Protein AF-A0A9J6GNC4-F1 (afdb_monomer_lite)

Foldseek 3Di:
DLVVQDDPPDHDALVVLLVVLQVVLLVCLLPPVVVDPDDPVNLVVSQLVSLCSNCVSVVHDSPPDPVVVVVVVSDDRSVVSVVVSVVVVVVVCVVVVVVPDD

Radius of gyration: 17.01 Å; chains: 1; bounding box: 40×34×48 Å

pLDDT: mean 76.81, std 10.65, range [44.12, 89.12]

Sequence (102 aa):
MINRVTNRRNGMKEKDILKIVNALIISRVAYSAPFLRLTASNIKTLNAALRKAIKMALGLPQWTSTQKLNELGISNTVEEILKAHRIYQFERLKPATLAGKP

Secondary structure (DSSP, 8-state):
-HHHH--TTTPPPHHHHHHHHHHHHHHHHHHHGGGS---HHHHHHHHHHHHHHHHHHTT--TTS-HHHHHHTT-S--HHHHHHHHHHHHHHHHHHHHHTT--

Structure (mmCIF, N/CA/C/O backbone):
data_AF-A0A9J6GNC4-F1
#
_entry.id   AF-A0A9J6GNC4-F1
#
loop_
_atom_site.group_PDB
_atom_site.id
_atom_site.type_symbol
_atom_site.label_atom_id
_atom_site.label_alt_id
_atom_site.label_comp_id
_atom_site.label_asym_id
_atom_site.label_entity_id
_atom_site.label_seq_id
_atom_site.pdbx_PDB_ins_code
_atom_site.Cartn_x
_atom_site.Cartn_y
_atom_site.Cartn_z
_atom_site.occupancy
_atom_site.B_iso_or_equiv
_atom_site.auth_seq_id
_atom_site.auth_comp_id
_atom_site.auth_asym_id
_atom_site.auth_atom_id
_atom_site.pdbx_PDB_model_num
ATOM 1 N N . MET A 1 1 ? -14.426 7.177 -2.208 1.00 53.91 1 MET A N 1
ATOM 2 C CA . MET A 1 1 ? -15.175 5.905 -2.300 1.00 53.91 1 MET A CA 1
ATOM 3 C C . MET A 1 1 ? -15.168 5.158 -0.970 1.00 53.91 1 MET A C 1
ATOM 5 O O . MET A 1 1 ? -16.248 4.953 -0.451 1.00 53.91 1 MET A O 1
ATOM 9 N N . ILE A 1 2 ? -14.006 4.876 -0.358 1.00 59.31 2 ILE A N 1
ATOM 10 C CA . ILE A 1 2 ? -13.898 4.167 0.941 1.00 59.31 2 ILE A CA 1
ATOM 11 C C . ILE A 1 2 ? -14.774 4.794 2.046 1.00 59.31 2 ILE A C 1
ATOM 13 O O . ILE A 1 2 ? -15.571 4.077 2.633 1.00 59.31 2 ILE A O 1
ATOM 17 N N . ASN A 1 3 ? -14.763 6.126 2.221 1.00 58.75 3 ASN A N 1
ATOM 18 C CA . ASN A 1 3 ? -15.620 6.816 3.209 1.00 58.75 3 ASN A CA 1
ATOM 19 C C . ASN A 1 3 ? -17.131 6.564 3.052 1.00 58.75 3 ASN A C 1
ATOM 21 O O . ASN A 1 3 ? -17.871 6.759 4.007 1.00 58.75 3 ASN A O 1
ATOM 25 N N . ARG A 1 4 ? -17.607 6.182 1.856 1.00 59.97 4 ARG A N 1
ATOM 26 C CA . ARG A 1 4 ? -19.026 5.854 1.634 1.00 59.97 4 ARG A CA 1
ATOM 27 C C . ARG A 1 4 ? -19.365 4.416 2.031 1.00 59.97 4 ARG A C 1
ATOM 29 O O . ARG A 1 4 ? -20.523 4.143 2.310 1.00 59.97 4 ARG A O 1
ATOM 36 N N . VAL A 1 5 ? -18.382 3.514 2.043 1.00 59.59 5 VAL A N 1
ATOM 37 C CA . VAL A 1 5 ? -18.577 2.082 2.337 1.00 59.59 5 VAL A CA 1
ATOM 38 C C . VAL A 1 5 ? -18.394 1.787 3.832 1.00 59.59 5 VAL A C 1
ATOM 40 O O . VAL A 1 5 ? -18.975 0.849 4.370 1.00 59.59 5 VAL A O 1
ATOM 43 N N . THR A 1 6 ? -17.625 2.624 4.531 1.00 60.03 6 THR A N 1
ATOM 44 C CA . THR A 1 6 ? -17.342 2.520 5.967 1.00 60.03 6 THR A CA 1
ATOM 45 C C . THR A 1 6 ? -18.391 3.270 6.801 1.00 60.03 6 THR A C 1
ATOM 47 O O . THR A 1 6 ? -18.100 4.324 7.366 1.00 60.03 6 THR A O 1
ATOM 50 N N . ASN A 1 7 ? -19.637 2.790 6.855 1.00 56.66 7 ASN A N 1
ATOM 51 C CA . ASN A 1 7 ? -20.650 3.375 7.745 1.00 56.66 7 ASN A CA 1
ATOM 52 C C . ASN A 1 7 ? -20.606 2.715 9.138 1.00 56.66 7 ASN A C 1
ATOM 54 O O . ASN A 1 7 ? -20.720 1.498 9.253 1.00 56.66 7 ASN A O 1
ATOM 58 N N . ARG A 1 8 ? -20.491 3.519 10.205 1.00 54.12 8 ARG A N 1
ATOM 59 C CA . ARG A 1 8 ? -20.312 3.072 11.604 1.00 54.12 8 ARG A CA 1
ATOM 60 C C . ARG A 1 8 ? -21.503 2.278 12.166 1.00 54.12 8 ARG A C 1
ATOM 62 O O . ARG A 1 8 ? -21.341 1.595 13.168 1.00 54.12 8 ARG A O 1
ATOM 69 N N . ARG A 1 9 ? -22.692 2.391 11.556 1.00 55.97 9 ARG A N 1
ATOM 70 C CA . ARG A 1 9 ? -23.944 1.802 12.074 1.00 55.97 9 ARG A CA 1
ATOM 71 C C . ARG A 1 9 ? -24.406 0.509 11.387 1.00 55.97 9 ARG A C 1
ATOM 73 O O . ARG A 1 9 ? -25.171 -0.196 12.015 1.00 55.97 9 ARG A O 1
ATOM 80 N N . ASN A 1 10 ? -23.975 0.210 10.153 1.00 52.72 10 ASN A N 1
ATOM 81 C CA . ASN A 1 10 ? -24.381 -0.991 9.383 1.00 52.72 10 ASN A CA 1
ATOM 82 C C . ASN A 1 10 ? -23.379 -1.348 8.246 1.00 52.72 10 ASN A C 1
ATOM 84 O O . ASN A 1 10 ? -23.758 -1.883 7.207 1.00 52.72 10 ASN A O 1
ATOM 88 N N . GLY A 1 11 ? -22.103 -0.970 8.383 1.00 62.16 11 GLY A N 1
ATOM 89 C CA . GLY A 1 11 ? -21.084 -1.103 7.331 1.00 62.16 11 GLY A CA 1
ATOM 90 C C . GLY A 1 11 ? -20.291 -2.414 7.354 1.00 62.16 11 GLY A C 1
ATOM 91 O O . GLY A 1 11 ? -20.327 -3.171 8.321 1.00 62.16 11 GLY A O 1
ATOM 92 N N . MET A 1 12 ? -19.545 -2.652 6.269 1.00 64.12 12 MET A N 1
ATOM 93 C CA . MET A 1 12 ? -18.648 -3.805 6.100 1.00 64.12 12 MET A CA 1
ATOM 94 C C . MET A 1 12 ? -17.665 -3.944 7.270 1.00 64.12 12 MET A C 1
ATOM 96 O O . MET A 1 12 ? -17.185 -2.943 7.803 1.00 64.12 12 MET A O 1
ATOM 100 N N . LYS A 1 13 ? -17.340 -5.185 7.653 1.00 73.69 13 LYS A N 1
ATOM 101 C CA . LYS A 1 13 ? -16.375 -5.453 8.729 1.00 73.69 13 LYS A CA 1
ATOM 102 C C . LYS A 1 13 ? -14.981 -4.970 8.321 1.00 73.69 13 LYS A C 1
ATOM 104 O O . LYS A 1 13 ? -14.636 -4.975 7.141 1.00 73.69 13 LYS A O 1
ATOM 109 N N . GLU A 1 14 ? -14.158 -4.617 9.305 1.00 74.06 14 GLU A N 1
ATOM 110 C CA . GLU A 1 14 ? -12.765 -4.161 9.142 1.00 74.06 14 GLU A CA 1
ATOM 111 C C . GLU A 1 14 ? -11.970 -5.006 8.131 1.00 74.06 14 GLU A C 1
ATOM 113 O O . GLU A 1 14 ? -11.358 -4.478 7.202 1.00 74.06 14 GLU A O 1
ATOM 118 N N . LYS A 1 15 ? -12.074 -6.336 8.234 1.00 76.56 15 LYS A N 1
ATOM 119 C CA . LYS A 1 15 ? -11.419 -7.288 7.326 1.00 76.56 15 LYS A CA 1
ATOM 120 C C . LYS A 1 15 ? -11.873 -7.150 5.870 1.00 76.56 15 LYS A C 1
ATOM 122 O O . LYS A 1 15 ? -11.059 -7.277 4.956 1.00 76.56 15 LYS A O 1
ATOM 127 N N . ASP A 1 16 ? -13.155 -6.896 5.641 1.00 77.62 16 ASP A N 1
ATOM 128 C CA . ASP A 1 16 ? -13.707 -6.768 4.293 1.00 77.62 16 ASP A CA 1
ATOM 129 C C . ASP A 1 16 ? -13.357 -5.404 3.687 1.00 77.62 16 ASP A C 1
ATOM 131 O O . ASP A 1 16 ? -13.049 -5.311 2.499 1.00 77.62 16 ASP A O 1
ATOM 135 N N . ILE A 1 17 ? -13.298 -4.355 4.514 1.00 78.38 17 ILE A N 1
ATOM 136 C CA . ILE A 1 17 ? -12.815 -3.034 4.098 1.00 78.38 17 ILE A CA 1
ATOM 137 C C . ILE A 1 17 ? -11.338 -3.114 3.708 1.00 78.38 17 ILE A C 1
ATOM 139 O O . ILE A 1 17 ? -10.971 -2.620 2.644 1.00 78.38 17 ILE A O 1
ATOM 143 N N . LEU A 1 18 ?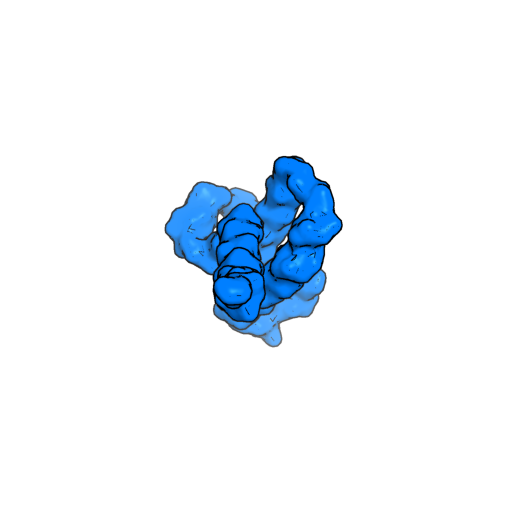 -10.497 -3.771 4.512 1.00 79.50 18 LEU A N 1
ATOM 144 C CA . LEU A 1 18 ? -9.083 -3.979 4.186 1.00 79.50 18 LEU A CA 1
ATOM 145 C C . LEU A 1 18 ? -8.910 -4.716 2.856 1.00 79.50 18 LEU A C 1
ATOM 147 O O . LEU A 1 18 ? -8.087 -4.313 2.036 1.00 79.50 18 LEU A O 1
ATOM 151 N N . LYS A 1 19 ? -9.719 -5.752 2.602 1.00 82.06 19 LYS A N 1
ATOM 152 C CA . LYS A 1 19 ? -9.718 -6.457 1.313 1.00 82.06 19 LYS A CA 1
ATOM 153 C C . LYS A 1 19 ? -10.089 -5.538 0.156 1.00 82.06 19 LYS A C 1
ATOM 155 O O . LYS A 1 19 ? -9.405 -5.574 -0.860 1.00 82.06 19 LYS A O 1
ATOM 160 N N . ILE A 1 20 ? -11.119 -4.703 0.299 1.00 81.94 20 ILE A N 1
ATOM 161 C CA . ILE A 1 20 ? -11.502 -3.738 -0.742 1.00 81.94 20 ILE A CA 1
ATOM 162 C C . ILE A 1 20 ? -10.389 -2.724 -0.976 1.00 81.94 20 ILE A C 1
ATOM 164 O O . ILE A 1 20 ? -10.045 -2.454 -2.121 1.00 81.94 20 ILE A O 1
ATOM 168 N N . VAL A 1 21 ? -9.823 -2.165 0.093 1.00 79.31 21 VAL A N 1
ATOM 169 C CA . VAL A 1 21 ? -8.722 -1.199 0.026 1.00 79.31 21 VAL A CA 1
ATOM 170 C C . VAL A 1 21 ? -7.554 -1.827 -0.734 1.00 79.31 21 VAL A C 1
ATOM 172 O O . VAL A 1 21 ? -7.147 -1.292 -1.766 1.00 79.31 21 VAL A O 1
ATOM 175 N N . ASN A 1 22 ? -7.104 -3.010 -0.316 1.00 80.50 22 ASN A N 1
ATOM 176 C CA . ASN A 1 22 ? -6.032 -3.742 -0.984 1.00 80.50 22 ASN A CA 1
ATOM 177 C C . ASN A 1 22 ? -6.371 -4.067 -2.445 1.00 80.50 22 ASN A C 1
ATOM 179 O O . ASN A 1 22 ? -5.566 -3.773 -3.321 1.00 80.50 22 ASN A O 1
ATOM 183 N N . ALA A 1 23 ? -7.558 -4.600 -2.743 1.00 82.00 23 ALA A N 1
ATOM 184 C CA . ALA A 1 23 ? -7.962 -4.941 -4.107 1.00 82.00 23 ALA A CA 1
ATOM 185 C C . ALA A 1 23 ? -8.020 -3.711 -5.024 1.00 82.00 23 ALA A C 1
ATOM 187 O O . ALA A 1 23 ? -7.579 -3.770 -6.170 1.00 82.00 23 ALA A O 1
ATOM 188 N N . LEU A 1 24 ? -8.519 -2.581 -4.523 1.00 80.25 24 LEU A N 1
ATOM 189 C CA . LEU A 1 24 ? -8.650 -1.339 -5.283 1.00 80.25 24 LEU A CA 1
ATOM 190 C C . LEU A 1 24 ? -7.278 -0.703 -5.537 1.00 80.25 24 LEU A C 1
ATOM 192 O O . LEU A 1 24 ? -7.016 -0.225 -6.640 1.00 80.25 24 LEU A O 1
ATOM 196 N N . ILE A 1 25 ? -6.381 -0.752 -4.550 1.00 78.38 25 ILE A N 1
ATOM 197 C CA . ILE A 1 25 ? -4.994 -0.299 -4.696 1.00 78.38 25 ILE A CA 1
ATOM 198 C C . ILE A 1 25 ? -4.230 -1.203 -5.652 1.00 78.38 25 ILE A C 1
ATOM 200 O O . ILE A 1 25 ? -3.613 -0.684 -6.573 1.00 78.38 25 ILE A O 1
ATOM 204 N N . ILE A 1 26 ? -4.308 -2.525 -5.497 1.00 78.69 26 ILE A N 1
ATOM 205 C CA . ILE A 1 26 ? -3.667 -3.480 -6.407 1.00 78.69 26 ILE A CA 1
ATOM 206 C C . ILE A 1 26 ? -4.175 -3.258 -7.828 1.00 78.69 26 ILE A C 1
ATOM 208 O O . ILE A 1 26 ? -3.365 -3.074 -8.727 1.00 78.69 26 ILE A O 1
ATOM 212 N N . SER A 1 27 ? -5.491 -3.183 -8.033 1.00 81.94 27 SER A N 1
ATOM 213 C CA . SER A 1 27 ? -6.078 -2.974 -9.363 1.00 81.94 27 SER A CA 1
ATOM 214 C C . SER A 1 27 ? -5.614 -1.658 -9.979 1.00 81.94 27 SER A C 1
ATOM 216 O O . SER A 1 27 ? -5.239 -1.607 -11.148 1.00 81.94 27 SER A O 1
ATOM 218 N N . ARG A 1 28 ? -5.589 -0.578 -9.190 1.00 78.62 28 ARG A N 1
ATOM 219 C CA . ARG A 1 28 ? -5.199 0.734 -9.703 1.00 78.62 28 ARG A CA 1
ATOM 220 C C . ARG A 1 28 ? -3.698 0.827 -9.938 1.00 78.62 28 ARG A C 1
ATOM 222 O O . ARG A 1 28 ? -3.299 1.312 -10.988 1.00 78.62 28 ARG A O 1
ATOM 229 N N . VAL A 1 29 ? -2.864 0.353 -9.021 1.00 75.50 29 VAL A N 1
ATOM 230 C CA . VAL A 1 29 ? -1.402 0.391 -9.151 1.00 75.50 29 VAL A CA 1
ATOM 231 C C . VAL A 1 29 ? -0.941 -0.565 -10.248 1.00 75.50 29 VAL A C 1
ATOM 233 O O . VAL A 1 29 ? -0.229 -0.130 -11.142 1.00 75.50 29 VAL A O 1
ATOM 236 N N . ALA A 1 30 ? -1.398 -1.818 -10.268 1.00 73.00 30 ALA A N 1
ATOM 237 C CA . ALA A 1 30 ? -1.008 -2.785 -11.296 1.00 73.00 30 ALA A CA 1
ATOM 238 C C . ALA A 1 30 ? -1.374 -2.324 -12.713 1.00 73.00 30 ALA A C 1
ATOM 240 O O . ALA A 1 30 ? -0.637 -2.612 -13.651 1.00 73.00 30 ALA A O 1
ATOM 241 N N . TYR A 1 31 ? -2.490 -1.607 -12.870 1.00 76.12 31 TYR A N 1
ATOM 242 C CA . TYR A 1 31 ? -2.941 -1.170 -14.186 1.00 76.12 31 TYR A CA 1
ATOM 243 C C . TYR A 1 31 ? -2.427 0.215 -14.586 1.00 76.12 31 TYR A C 1
ATOM 245 O O . TYR A 1 31 ? -2.069 0.410 -15.736 1.00 76.12 31 TYR A O 1
ATOM 253 N N . SER A 1 32 ? -2.377 1.192 -13.673 1.00 73.56 32 SER A N 1
ATOM 254 C CA . SER A 1 32 ? -2.038 2.582 -14.036 1.00 73.56 32 SER A CA 1
ATOM 255 C C . SER A 1 32 ? -0.571 2.945 -13.813 1.00 73.56 32 SER A C 1
ATOM 257 O O . SER A 1 32 ? -0.026 3.764 -14.547 1.00 73.56 32 SER A O 1
ATOM 259 N N . ALA A 1 33 ? 0.093 2.335 -12.831 1.00 70.75 33 ALA A N 1
ATOM 260 C CA . ALA A 1 33 ? 1.455 2.699 -12.470 1.00 70.75 33 ALA A CA 1
ATOM 261 C C . ALA A 1 33 ? 2.541 2.377 -13.515 1.00 70.75 33 ALA A C 1
ATOM 263 O O . ALA A 1 33 ? 3.440 3.204 -13.647 1.00 70.75 33 ALA A O 1
ATOM 264 N N . PRO A 1 34 ? 2.514 1.252 -14.265 1.00 68.12 34 PRO A N 1
ATOM 265 C CA . PRO A 1 34 ? 3.578 0.967 -15.232 1.00 68.12 34 PRO A CA 1
ATOM 266 C C . PRO A 1 34 ? 3.542 1.889 -16.460 1.00 68.12 34 PRO A C 1
ATOM 268 O O . PRO A 1 34 ? 4.563 2.059 -17.119 1.00 68.12 34 PRO A O 1
ATOM 271 N N . PHE A 1 35 ? 2.396 2.512 -16.749 1.00 70.44 35 PHE A N 1
ATOM 272 C CA . PHE A 1 35 ? 2.230 3.419 -17.891 1.00 70.44 35 PHE A CA 1
ATOM 273 C C . PHE A 1 35 ? 2.376 4.902 -17.518 1.00 70.44 35 PHE A C 1
ATOM 275 O O . PHE A 1 35 ? 2.395 5.757 -18.402 1.00 70.44 35 PHE A O 1
ATOM 282 N N . LEU A 1 36 ? 2.505 5.227 -16.227 1.00 78.31 36 LEU A N 1
ATOM 283 C CA . LEU A 1 36 ? 2.743 6.590 -15.755 1.00 78.31 36 LEU A CA 1
ATOM 284 C C . LEU A 1 36 ? 4.216 6.802 -15.396 1.00 78.31 36 LEU A C 1
ATOM 286 O O . LEU A 1 36 ? 4.845 5.970 -14.744 1.00 78.31 36 LEU A O 1
ATOM 290 N N . ARG A 1 37 ? 4.748 7.989 -15.707 1.00 75.94 37 ARG A N 1
ATOM 291 C CA . ARG A 1 37 ? 6.017 8.450 -15.126 1.00 75.94 37 ARG A CA 1
ATOM 292 C C . ARG A 1 37 ? 5.795 8.805 -13.655 1.00 75.94 37 ARG A C 1
ATOM 294 O O . ARG A 1 37 ? 5.444 9.932 -13.312 1.00 75.94 37 ARG A O 1
ATOM 301 N N . LEU A 1 38 ? 5.949 7.819 -12.776 1.00 76.75 38 LEU A N 1
ATOM 302 C CA . LEU A 1 38 ? 5.834 8.014 -11.335 1.00 76.75 38 LEU A CA 1
ATOM 303 C C . LEU A 1 38 ? 7.098 8.674 -10.777 1.00 76.75 38 LEU A C 1
ATOM 305 O O . LEU A 1 38 ? 8.122 8.029 -10.576 1.00 76.75 38 LEU A O 1
ATOM 309 N N . THR A 1 39 ? 7.015 9.969 -10.488 1.00 84.81 39 THR A N 1
ATOM 310 C CA . THR A 1 39 ? 8.039 10.686 -9.720 1.00 84.81 39 THR A CA 1
ATOM 311 C C . THR A 1 39 ? 8.009 10.249 -8.251 1.00 84.81 39 THR A C 1
ATOM 313 O O . THR A 1 39 ? 6.951 9.896 -7.725 1.00 84.81 39 THR A O 1
ATOM 316 N N . ALA A 1 40 ? 9.133 10.363 -7.536 1.00 83.62 40 ALA A N 1
ATOM 317 C CA . ALA A 1 40 ? 9.215 10.041 -6.104 1.00 83.62 40 ALA A CA 1
ATOM 318 C C . ALA A 1 40 ? 8.148 10.766 -5.249 1.00 83.62 40 ALA A C 1
ATOM 320 O O . ALA A 1 40 ? 7.593 10.192 -4.312 1.00 83.62 40 ALA A O 1
ATOM 321 N N . SER A 1 41 ? 7.791 12.003 -5.617 1.00 85.44 41 SER A N 1
ATOM 322 C CA . SER A 1 41 ? 6.715 12.769 -4.967 1.00 85.44 41 SER A CA 1
ATOM 323 C C . SER A 1 41 ? 5.327 12.124 -5.129 1.00 85.44 41 SER A C 1
ATOM 325 O O . SER A 1 41 ? 4.547 12.043 -4.174 1.00 85.44 41 SER A O 1
ATOM 327 N N . ASN A 1 42 ? 5.034 11.580 -6.314 1.00 83.56 42 ASN A N 1
ATOM 328 C CA . ASN A 1 42 ? 3.766 10.903 -6.595 1.00 83.56 42 ASN A CA 1
ATOM 329 C C . ASN A 1 42 ? 3.656 9.611 -5.782 1.00 83.56 42 ASN A C 1
ATOM 331 O O . ASN A 1 42 ? 2.613 9.341 -5.188 1.00 83.56 42 ASN A O 1
ATOM 335 N N . ILE A 1 43 ? 4.753 8.857 -5.683 1.00 84.12 43 ILE A N 1
ATOM 336 C CA . ILE A 1 43 ? 4.822 7.638 -4.870 1.00 84.12 43 ILE A CA 1
ATOM 337 C C . ILE A 1 43 ? 4.592 7.967 -3.388 1.00 84.12 43 ILE A C 1
ATOM 339 O O . ILE A 1 43 ? 3.777 7.322 -2.728 1.00 84.12 43 ILE A O 1
ATOM 343 N N . LYS A 1 44 ? 5.223 9.029 -2.868 1.00 87.25 44 LYS A N 1
ATOM 344 C CA . LYS A 1 44 ? 5.006 9.494 -1.488 1.00 87.25 44 LYS A CA 1
ATOM 345 C C . LYS A 1 44 ? 3.542 9.865 -1.231 1.00 87.25 44 LYS A C 1
ATOM 347 O O . LYS A 1 44 ? 2.989 9.499 -0.193 1.00 87.25 44 LYS A O 1
ATOM 352 N N . THR A 1 45 ? 2.906 10.546 -2.183 1.00 86.62 45 THR A N 1
ATOM 353 C CA . THR A 1 45 ? 1.483 10.915 -2.110 1.00 86.62 45 THR A CA 1
ATOM 354 C C . THR A 1 45 ? 0.576 9.682 -2.117 1.00 86.62 45 THR A C 1
ATOM 356 O O . THR A 1 45 ? -0.342 9.588 -1.301 1.00 86.62 45 THR A O 1
ATOM 359 N N . LEU A 1 46 ? 0.862 8.696 -2.971 1.00 84.62 46 LEU A N 1
ATOM 360 C CA . LEU A 1 46 ? 0.129 7.428 -3.012 1.00 84.62 46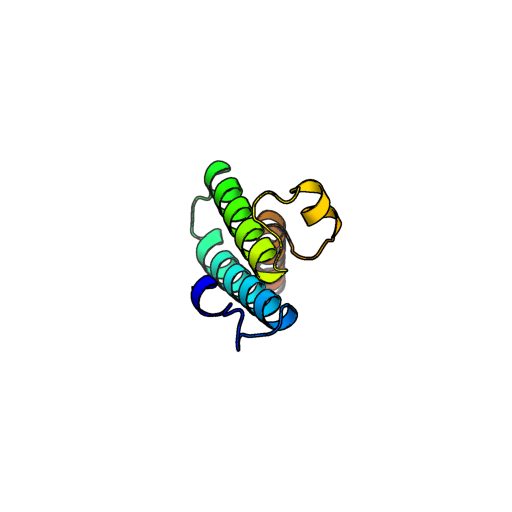 LEU A CA 1
ATOM 361 C C . LEU A 1 46 ? 0.270 6.648 -1.701 1.00 84.62 46 LEU A C 1
ATOM 363 O O . LEU A 1 46 ? -0.731 6.194 -1.152 1.00 84.62 46 LEU A O 1
ATOM 367 N N . ASN A 1 47 ? 1.479 6.567 -1.145 1.00 85.81 47 ASN A N 1
ATOM 368 C CA . ASN A 1 47 ? 1.718 5.948 0.158 1.00 85.81 47 ASN A CA 1
ATOM 369 C C . ASN A 1 47 ? 0.980 6.679 1.296 1.00 85.81 47 ASN A C 1
ATOM 371 O O . ASN A 1 47 ? 0.464 6.041 2.214 1.00 85.81 47 ASN A O 1
ATOM 375 N N . ALA A 1 48 ? 0.871 8.009 1.248 1.00 87.56 48 ALA A N 1
ATOM 376 C CA . ALA A 1 48 ? 0.080 8.763 2.222 1.00 87.56 48 ALA A CA 1
ATOM 377 C C . ALA A 1 48 ? -1.426 8.453 2.109 1.00 87.56 48 ALA A C 1
ATOM 379 O O . ALA A 1 48 ? -2.096 8.258 3.128 1.00 87.56 48 ALA A O 1
ATOM 380 N N . ALA A 1 49 ? -1.949 8.355 0.883 1.00 84.81 49 ALA A N 1
ATOM 381 C CA . ALA A 1 49 ? -3.337 7.976 0.627 1.00 84.81 49 ALA A CA 1
ATOM 382 C C . ALA A 1 49 ? -3.635 6.533 1.072 1.00 84.81 49 ALA A C 1
ATOM 384 O O . ALA A 1 49 ? -4.660 6.290 1.710 1.00 84.81 49 ALA A O 1
ATOM 385 N N . LEU A 1 50 ? -2.712 5.604 0.809 1.00 83.38 50 LEU A N 1
ATOM 386 C CA . LEU A 1 50 ? -2.753 4.212 1.260 1.00 83.38 50 LEU A CA 1
ATOM 387 C C . LEU A 1 50 ? -2.859 4.126 2.788 1.00 83.38 50 LEU A C 1
ATOM 389 O O . LEU A 1 50 ? -3.803 3.543 3.315 1.00 83.38 50 LEU A O 1
ATOM 393 N N . ARG A 1 51 ? -1.954 4.791 3.516 1.00 86.38 51 ARG A N 1
ATOM 394 C CA . ARG A 1 51 ? -1.978 4.811 4.990 1.00 86.38 51 ARG A CA 1
ATOM 395 C C . ARG A 1 51 ? -3.274 5.397 5.536 1.00 86.38 51 ARG A C 1
ATOM 397 O O . ARG A 1 51 ? -3.799 4.887 6.517 1.00 86.38 51 ARG A O 1
ATOM 404 N N . LYS A 1 52 ? -3.804 6.456 4.913 1.00 85.19 52 LYS A N 1
ATOM 405 C CA . LYS A 1 52 ? -5.102 7.039 5.287 1.00 85.19 52 LYS A CA 1
ATOM 406 C C . LYS A 1 52 ? -6.233 6.024 5.114 1.00 85.19 52 LYS A C 1
ATOM 408 O O . LYS A 1 52 ? -7.044 5.863 6.018 1.00 85.19 52 LYS A O 1
ATOM 413 N N . ALA A 1 53 ? -6.251 5.309 3.991 1.00 80.94 53 ALA A N 1
ATOM 414 C CA . ALA A 1 53 ? -7.235 4.266 3.727 1.00 80.94 53 ALA A CA 1
ATOM 415 C C . ALA A 1 53 ? -7.177 3.127 4.755 1.00 80.94 53 ALA A C 1
ATOM 417 O O . ALA A 1 53 ? -8.218 2.711 5.255 1.00 80.94 53 ALA A O 1
ATOM 418 N N . ILE A 1 54 ? -5.976 2.668 5.108 1.00 81.88 54 ILE A N 1
ATOM 419 C CA . ILE A 1 54 ? -5.781 1.590 6.085 1.00 81.88 54 ILE A CA 1
ATOM 420 C C . ILE A 1 54 ? -6.161 2.044 7.489 1.00 81.88 54 ILE A C 1
ATOM 422 O O . ILE A 1 54 ? -6.898 1.343 8.168 1.00 81.88 54 ILE A O 1
ATOM 426 N N . LYS A 1 55 ? -5.726 3.235 7.920 1.00 85.44 55 LYS A N 1
ATOM 427 C CA . LYS A 1 55 ? -6.119 3.790 9.225 1.00 85.44 55 LYS A CA 1
ATOM 428 C C . LYS A 1 55 ? -7.637 3.850 9.357 1.00 85.44 55 LYS A C 1
ATOM 430 O O . LYS A 1 55 ? -8.177 3.393 10.353 1.00 85.44 55 LYS A O 1
ATOM 435 N N . MET A 1 56 ? -8.323 4.323 8.318 1.00 80.44 56 MET A N 1
ATOM 436 C CA . MET A 1 56 ? -9.785 4.330 8.279 1.00 80.44 56 MET A CA 1
ATOM 437 C C . MET A 1 56 ? -10.387 2.921 8.316 1.00 80.44 56 MET A C 1
ATOM 439 O O . MET A 1 56 ? -11.378 2.717 9.008 1.00 80.44 56 MET A O 1
ATOM 443 N N . ALA A 1 57 ? -9.806 1.958 7.594 1.00 78.25 57 ALA A N 1
ATOM 444 C CA . ALA A 1 57 ? -10.275 0.573 7.591 1.00 78.25 57 ALA A CA 1
ATOM 445 C C . ALA A 1 57 ? -10.172 -0.077 8.978 1.00 78.25 57 ALA A C 1
ATOM 447 O O . ALA A 1 57 ? -11.108 -0.750 9.393 1.00 78.25 57 ALA A O 1
ATOM 448 N N . LEU A 1 58 ? -9.078 0.197 9.696 1.00 80.31 58 LEU A N 1
ATOM 449 C CA . LEU A 1 58 ? -8.809 -0.263 11.062 1.00 80.31 58 LEU A CA 1
ATOM 450 C C . LEU A 1 58 ? -9.554 0.553 12.140 1.00 80.31 58 LEU A C 1
ATOM 452 O O . LEU A 1 58 ? -9.351 0.349 13.332 1.00 80.31 58 LEU A O 1
ATOM 456 N N . GLY A 1 59 ? -10.349 1.557 11.750 1.00 79.31 59 GLY A N 1
ATOM 457 C CA . GLY A 1 59 ? -10.997 2.477 12.693 1.00 79.31 59 GLY A CA 1
ATOM 458 C C . GLY A 1 59 ? -10.022 3.352 13.496 1.00 79.31 59 GLY A C 1
ATOM 459 O O . GLY A 1 59 ? -10.416 3.979 14.479 1.00 79.31 59 GLY A O 1
ATOM 460 N N . LEU A 1 60 ? -8.754 3.418 13.084 1.00 83.19 60 LEU A N 1
ATOM 461 C CA . LEU A 1 60 ? -7.718 4.207 13.731 1.00 83.19 60 LEU A CA 1
ATOM 462 C C . LEU A 1 60 ? -7.830 5.682 13.324 1.00 83.19 60 LEU A C 1
ATOM 464 O O . LEU A 1 60 ? -8.032 6.003 12.148 1.00 83.19 60 LEU A O 1
ATOM 468 N N . PRO A 1 61 ? -7.625 6.616 14.263 1.00 83.50 61 PRO A N 1
ATOM 469 C CA . PRO A 1 61 ? -7.627 8.029 13.929 1.00 83.50 61 PRO A CA 1
ATOM 470 C C . PRO A 1 61 ? -6.413 8.426 13.066 1.00 83.50 61 PRO A C 1
ATOM 472 O O . PRO A 1 61 ? -5.350 7.803 13.079 1.00 83.50 61 PRO A O 1
ATOM 475 N N . GLN A 1 62 ? -6.558 9.498 12.282 1.00 81.44 62 GLN A N 1
ATOM 476 C CA . GLN A 1 62 ? -5.605 9.824 11.211 1.00 81.44 62 GLN A CA 1
ATOM 477 C C . GLN A 1 62 ? -4.189 10.163 11.714 1.00 81.44 62 GLN A C 1
ATOM 479 O O . GLN A 1 62 ? -3.202 9.900 11.017 1.00 81.44 62 GLN A O 1
ATOM 484 N N . TRP A 1 63 ? -4.087 10.690 12.932 1.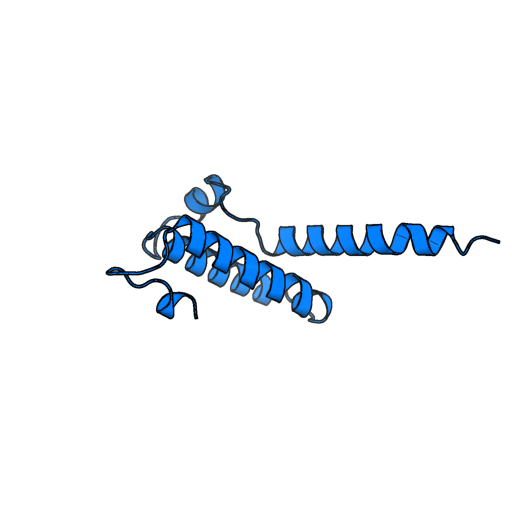00 84.19 63 TRP A N 1
ATOM 485 C CA . TRP A 1 63 ? -2.842 11.040 13.622 1.00 84.19 63 TRP A CA 1
ATOM 486 C C . TRP A 1 63 ? -2.032 9.848 14.159 1.00 84.19 63 TRP A C 1
ATOM 488 O O . TRP A 1 63 ? -0.940 10.050 14.681 1.00 84.19 63 TRP A O 1
ATOM 498 N N . THR A 1 64 ? -2.510 8.605 14.013 1.00 83.94 64 THR A N 1
ATOM 499 C CA . THR A 1 64 ? -1.784 7.418 14.492 1.00 83.94 64 THR A CA 1
ATOM 500 C C . THR A 1 64 ? -0.384 7.331 13.878 1.00 83.94 64 THR A C 1
ATOM 502 O O . THR A 1 64 ? -0.204 7.604 12.684 1.00 83.94 64 THR A O 1
ATOM 505 N N . SER A 1 65 ? 0.608 6.934 14.685 1.00 85.00 65 SER A N 1
ATOM 506 C CA . SER A 1 65 ? 2.005 6.819 14.250 1.00 85.00 65 SER A CA 1
ATOM 507 C C . SER A 1 65 ? 2.138 5.934 13.010 1.00 85.00 65 SER A C 1
ATOM 509 O O . SER A 1 65 ? 1.605 4.826 12.947 1.00 85.00 65 SER A O 1
ATOM 511 N N . THR A 1 66 ? 2.866 6.437 12.013 1.00 83.12 66 THR A N 1
ATOM 512 C CA . THR A 1 66 ? 3.123 5.697 10.770 1.00 83.12 66 THR A CA 1
ATOM 513 C C . THR A 1 66 ? 4.100 4.542 10.991 1.00 83.12 66 THR A C 1
ATOM 515 O O . THR A 1 66 ? 3.968 3.523 10.327 1.00 83.12 66 THR A O 1
ATOM 518 N N . GLN A 1 67 ? 5.042 4.675 11.932 1.00 83.81 67 GLN A N 1
ATOM 519 C CA . GLN A 1 67 ? 5.990 3.604 12.265 1.00 83.81 67 GLN A CA 1
ATOM 520 C C . GLN A 1 67 ? 5.253 2.382 12.811 1.00 83.81 67 GLN A C 1
ATOM 522 O O . GLN A 1 67 ? 5.328 1.318 12.210 1.00 83.81 67 GLN A O 1
ATOM 527 N N . LYS A 1 68 ? 4.412 2.581 13.834 1.00 83.75 68 LYS A N 1
ATOM 528 C CA . LYS A 1 68 ? 3.576 1.512 14.405 1.00 83.75 68 LYS A CA 1
ATOM 529 C C . LYS A 1 68 ? 2.645 0.878 13.371 1.00 83.75 68 LYS A C 1
ATOM 531 O O . LYS A 1 68 ? 2.413 -0.321 13.400 1.00 83.75 68 LYS A O 1
ATOM 536 N N . LEU A 1 69 ? 2.115 1.674 12.438 1.00 83.00 69 LEU A N 1
ATOM 537 C CA . LEU A 1 69 ? 1.273 1.146 11.363 1.00 83.00 69 LEU A CA 1
ATOM 538 C C . LEU A 1 69 ? 2.053 0.228 10.410 1.00 83.00 69 LEU A C 1
ATOM 540 O O . LEU A 1 69 ? 1.518 -0.788 9.979 1.00 83.00 69 LEU A O 1
ATOM 544 N N . ASN A 1 70 ? 3.296 0.582 10.086 1.00 81.56 70 ASN A N 1
ATOM 545 C CA . ASN A 1 70 ? 4.155 -0.236 9.234 1.00 81.56 70 ASN A CA 1
ATOM 546 C C . ASN A 1 70 ? 4.636 -1.504 9.960 1.00 81.56 70 ASN A C 1
ATOM 548 O O . ASN A 1 70 ? 4.698 -2.559 9.341 1.00 81.56 70 ASN A O 1
ATOM 552 N N . GLU A 1 71 ? 4.920 -1.421 11.264 1.00 84.25 71 GLU A N 1
ATOM 553 C CA . GLU A 1 71 ? 5.308 -2.568 12.104 1.00 84.25 71 GLU A CA 1
ATOM 554 C C . GLU A 1 71 ? 4.228 -3.656 12.161 1.00 84.25 71 GLU A C 1
ATOM 556 O O . GLU A 1 71 ? 4.548 -4.835 12.269 1.00 84.25 71 GLU A O 1
ATOM 561 N N . LEU A 1 72 ? 2.952 -3.281 12.031 1.00 82.75 72 LEU A N 1
ATOM 562 C CA . LEU A 1 72 ? 1.848 -4.241 11.987 1.00 82.75 72 LEU A CA 1
ATOM 563 C C . LEU A 1 72 ? 1.854 -5.116 10.720 1.00 82.75 72 LEU A C 1
ATOM 565 O O . LEU A 1 72 ? 1.161 -6.129 10.691 1.00 82.75 72 LEU A O 1
ATOM 569 N N . GLY A 1 73 ? 2.572 -4.727 9.657 1.00 79.12 73 GLY A N 1
ATOM 570 C CA . GLY A 1 73 ? 2.695 -5.530 8.432 1.00 79.12 73 GLY A CA 1
ATOM 571 C C . GLY A 1 73 ? 1.376 -5.780 7.683 1.00 79.12 73 GLY A C 1
ATOM 572 O O . GLY A 1 73 ? 1.288 -6.696 6.872 1.00 79.12 73 GLY A O 1
ATOM 573 N N . ILE A 1 74 ? 0.333 -4.985 7.947 1.00 74.88 74 ILE A N 1
ATOM 574 C CA . ILE A 1 74 ? -1.036 -5.221 7.441 1.00 74.88 74 ILE A CA 1
ATOM 575 C C . ILE A 1 74 ? -1.144 -5.002 5.922 1.00 74.88 74 ILE A C 1
ATOM 577 O O . ILE A 1 74 ? -2.029 -5.555 5.265 1.00 74.88 74 ILE A O 1
ATOM 581 N N . SER A 1 75 ? -0.271 -4.173 5.351 1.00 71.25 75 SER A N 1
ATOM 582 C CA . SER A 1 75 ? -0.334 -3.784 3.943 1.00 71.25 75 SER A CA 1
ATOM 583 C C . SER A 1 75 ? 1.049 -3.589 3.342 1.00 71.25 75 SER A C 1
ATOM 585 O O . SER A 1 75 ? 1.897 -2.935 3.950 1.00 71.25 75 SER A O 1
ATOM 587 N N . ASN A 1 76 ? 1.204 -4.031 2.099 1.00 75.88 76 ASN A N 1
ATOM 588 C CA . ASN A 1 76 ? 2.387 -3.752 1.295 1.00 75.88 76 ASN A CA 1
ATOM 589 C C . ASN A 1 76 ? 2.431 -2.274 0.884 1.00 75.88 76 ASN A C 1
ATOM 591 O O . ASN A 1 76 ? 1.400 -1.652 0.610 1.00 75.88 76 ASN A O 1
ATOM 595 N N . THR A 1 77 ? 3.635 -1.726 0.794 1.00 83.44 77 THR A N 1
ATOM 596 C CA . THR A 1 77 ? 3.896 -0.395 0.234 1.00 83.44 77 THR A CA 1
ATOM 597 C C . THR A 1 77 ? 3.652 -0.364 -1.275 1.00 83.44 77 THR A C 1
ATOM 599 O O . THR A 1 77 ? 3.662 -1.392 -1.959 1.00 83.44 77 THR A O 1
ATOM 602 N N . VAL A 1 78 ? 3.441 0.832 -1.833 1.00 82.25 78 VAL A N 1
ATOM 603 C CA . VAL A 1 78 ? 3.239 0.993 -3.284 1.00 82.25 78 VAL A CA 1
ATOM 604 C C . VAL A 1 78 ? 4.458 0.491 -4.066 1.00 82.25 78 VAL A C 1
ATOM 606 O O . VAL A 1 78 ? 4.310 -0.128 -5.118 1.00 82.25 78 VAL A O 1
ATOM 609 N N . GLU A 1 79 ? 5.660 0.703 -3.539 1.00 84.31 79 GLU A N 1
ATOM 610 C CA . GLU A 1 79 ? 6.921 0.243 -4.114 1.00 84.31 79 GLU A CA 1
ATOM 611 C C . GLU A 1 79 ? 7.005 -1.285 -4.179 1.00 84.31 79 GLU A C 1
ATOM 613 O O . GLU A 1 79 ? 7.449 -1.834 -5.187 1.00 84.31 79 GLU A O 1
ATOM 618 N N . GLU A 1 80 ? 6.562 -1.986 -3.135 1.00 84.50 80 GLU A N 1
ATOM 619 C CA . GLU A 1 80 ? 6.505 -3.452 -3.118 1.00 84.50 80 GLU A CA 1
ATOM 620 C C . GLU A 1 80 ? 5.500 -3.984 -4.134 1.00 84.50 80 GLU A C 1
ATOM 622 O O . GLU A 1 80 ? 5.813 -4.922 -4.865 1.00 84.50 80 GLU A O 1
ATOM 627 N N . ILE A 1 81 ? 4.333 -3.346 -4.251 1.00 84.00 81 ILE A N 1
ATOM 628 C CA . ILE A 1 81 ? 3.329 -3.708 -5.260 1.00 84.00 81 ILE A CA 1
ATOM 629 C C . ILE A 1 81 ? 3.900 -3.520 -6.673 1.00 84.00 81 ILE A C 1
ATOM 631 O O . ILE A 1 81 ? 3.701 -4.375 -7.536 1.00 84.00 81 ILE A O 1
ATOM 635 N N . LEU A 1 82 ? 4.660 -2.447 -6.913 1.00 83.81 82 LEU A N 1
ATOM 636 C CA . LEU A 1 82 ? 5.323 -2.207 -8.199 1.00 83.81 82 LEU A CA 1
ATOM 637 C C . LEU A 1 82 ? 6.407 -3.238 -8.504 1.00 83.81 82 LEU A C 1
ATOM 639 O O . LEU A 1 82 ? 6.485 -3.734 -9.628 1.00 83.81 82 LEU A O 1
ATOM 643 N N . LYS A 1 83 ? 7.233 -3.576 -7.510 1.00 86.56 83 LYS A N 1
ATOM 644 C CA . LYS A 1 83 ? 8.250 -4.625 -7.642 1.00 86.56 83 LYS A CA 1
ATOM 645 C C . LYS A 1 83 ? 7.603 -5.969 -7.952 1.00 86.56 83 LYS A C 1
ATOM 647 O O . LYS A 1 83 ? 8.006 -6.607 -8.919 1.00 86.56 83 LYS A O 1
ATOM 652 N N . ALA A 1 84 ? 6.579 -6.355 -7.192 1.00 87.25 84 ALA A N 1
ATOM 653 C CA . ALA A 1 84 ? 5.828 -7.583 -7.421 1.00 87.25 84 ALA A CA 1
ATOM 654 C C . ALA A 1 84 ? 5.244 -7.604 -8.837 1.00 87.25 84 ALA A C 1
ATOM 656 O O . ALA A 1 84 ? 5.464 -8.558 -9.577 1.00 87.25 84 ALA A O 1
ATOM 657 N N . HIS A 1 85 ? 4.592 -6.518 -9.265 1.00 85.56 85 HIS A N 1
ATOM 658 C CA . HIS A 1 85 ? 4.071 -6.400 -10.625 1.00 85.56 85 HIS A CA 1
ATOM 659 C C . HIS A 1 85 ? 5.169 -6.583 -11.682 1.00 85.56 85 HIS A C 1
ATOM 661 O O . HIS A 1 85 ? 4.990 -7.347 -12.626 1.00 85.56 85 HIS A O 1
ATOM 667 N N . ARG A 1 86 ? 6.324 -5.927 -11.524 1.00 86.44 86 ARG A N 1
ATOM 668 C CA . ARG A 1 86 ? 7.456 -6.058 -12.453 1.00 86.44 86 ARG A CA 1
ATOM 669 C C . ARG A 1 86 ? 7.979 -7.493 -12.524 1.00 86.44 86 ARG A C 1
ATOM 671 O O . ARG A 1 86 ? 8.269 -7.961 -13.622 1.00 86.44 86 ARG A O 1
ATOM 678 N N . ILE A 1 87 ? 8.084 -8.177 -11.384 1.00 88.69 87 ILE A N 1
ATOM 679 C CA . ILE A 1 87 ? 8.494 -9.586 -11.315 1.00 88.69 87 ILE A CA 1
ATOM 680 C C . ILE A 1 87 ? 7.494 -10.456 -12.079 1.00 88.69 87 ILE A C 1
ATOM 682 O O . ILE A 1 87 ? 7.914 -11.189 -12.968 1.00 88.69 87 ILE A O 1
ATOM 686 N N . TYR A 1 88 ? 6.188 -10.290 -11.844 1.00 86.50 88 TYR A N 1
ATOM 687 C CA . TYR A 1 88 ? 5.152 -11.029 -12.575 1.00 86.50 88 TYR A CA 1
ATOM 688 C C . TYR A 1 88 ? 5.221 -10.810 -14.089 1.00 86.50 88 TYR A C 1
ATOM 690 O O . TYR A 1 88 ? 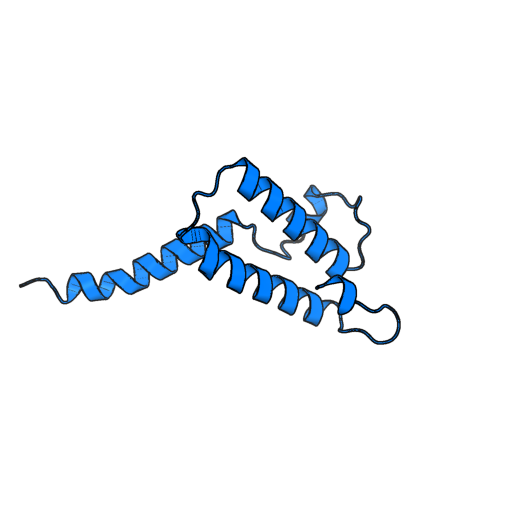5.108 -11.759 -14.861 1.00 86.50 88 TYR A O 1
ATOM 698 N N . GLN A 1 89 ? 5.424 -9.568 -14.539 1.00 84.25 89 GLN A N 1
ATOM 699 C CA . GLN A 1 89 ? 5.578 -9.272 -15.967 1.00 84.25 89 GLN A CA 1
ATOM 700 C C . GLN A 1 89 ? 6.825 -9.945 -16.544 1.00 84.25 89 GLN A C 1
ATOM 702 O O . GLN A 1 89 ? 6.772 -10.526 -17.626 1.00 84.25 89 GLN A O 1
ATOM 707 N N . PHE A 1 90 ? 7.940 -9.888 -15.817 1.00 87.88 90 PHE A N 1
ATOM 708 C CA . PHE A 1 90 ? 9.186 -10.517 -16.231 1.00 87.88 90 PHE A CA 1
ATOM 709 C C . PHE A 1 90 ? 9.032 -12.038 -16.332 1.00 87.88 90 PHE A C 1
ATOM 711 O O . PHE A 1 90 ? 9.383 -12.620 -17.352 1.00 87.88 90 PHE A O 1
ATOM 718 N N . GLU A 1 91 ? 8.440 -12.677 -15.325 1.00 89.12 91 GLU A N 1
ATOM 719 C CA . GLU A 1 91 ? 8.146 -14.111 -15.327 1.00 89.12 91 GLU A CA 1
ATOM 720 C C . GLU A 1 91 ? 7.189 -14.519 -16.441 1.00 89.12 91 GLU A C 1
ATOM 722 O O . GLU A 1 91 ? 7.416 -15.547 -17.070 1.00 89.12 91 GLU A O 1
ATOM 727 N N . ARG A 1 92 ? 6.177 -13.699 -16.752 1.00 85.25 92 ARG A N 1
ATOM 728 C CA . ARG A 1 92 ? 5.273 -13.948 -17.882 1.00 85.25 92 ARG A CA 1
ATOM 729 C C . ARG A 1 92 ? 5.999 -13.901 -19.228 1.00 85.25 92 ARG A C 1
ATOM 731 O O . ARG A 1 92 ? 5.656 -14.657 -20.131 1.00 85.25 92 ARG A O 1
ATOM 738 N N . LEU A 1 93 ? 6.976 -13.008 -19.381 1.00 84.81 93 LEU A N 1
ATOM 739 C CA . LEU A 1 93 ? 7.723 -12.831 -20.631 1.00 84.81 93 LEU A CA 1
ATOM 740 C C . LEU A 1 93 ? 8.869 -13.843 -20.803 1.00 84.81 93 LEU A C 1
ATOM 742 O O . LEU A 1 93 ? 9.187 -14.198 -21.936 1.00 84.81 93 LEU A O 1
ATOM 746 N N . LYS A 1 94 ? 9.452 -14.358 -19.711 1.00 83.44 94 LYS A N 1
ATOM 747 C CA . LYS A 1 94 ? 10.510 -15.391 -19.738 1.00 83.44 94 LYS A CA 1
ATOM 748 C C . LYS A 1 94 ? 10.206 -16.601 -20.644 1.00 83.44 94 LYS A C 1
ATOM 750 O O . LYS A 1 94 ? 11.063 -16.934 -21.465 1.00 83.44 94 LYS A O 1
ATOM 755 N N . PRO A 1 95 ? 9.044 -17.278 -20.549 1.00 71.81 95 PRO A N 1
ATOM 756 C CA . PRO A 1 95 ? 8.758 -18.435 -21.397 1.00 71.81 95 PRO A CA 1
ATOM 757 C C . PRO A 1 95 ? 8.588 -18.054 -22.875 1.00 71.81 95 PRO A C 1
ATOM 759 O O . PRO A 1 95 ? 9.012 -18.811 -23.743 1.00 71.81 95 PRO A O 1
ATOM 762 N N . ALA A 1 96 ? 8.067 -16.858 -23.181 1.00 59.25 96 ALA A N 1
ATOM 763 C CA . ALA A 1 96 ? 7.938 -16.375 -24.55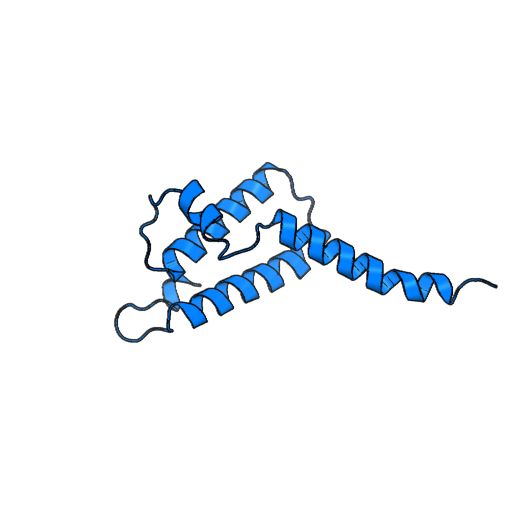9 1.00 59.25 96 ALA A CA 1
ATOM 764 C C . ALA A 1 96 ? 9.304 -16.135 -25.230 1.00 59.25 96 ALA A C 1
ATOM 766 O O . ALA A 1 96 ? 9.450 -16.355 -26.427 1.00 59.25 96 ALA A O 1
ATOM 767 N N . THR A 1 97 ? 10.327 -15.745 -24.462 1.00 56.47 97 THR A N 1
ATOM 768 C CA . THR A 1 97 ? 11.699 -15.590 -24.980 1.00 56.47 97 THR A CA 1
ATOM 769 C C . THR A 1 97 ? 12.452 -16.911 -25.170 1.00 56.47 97 THR A C 1
ATOM 771 O O . THR A 1 97 ? 13.389 -16.960 -25.960 1.00 56.47 97 THR A O 1
AT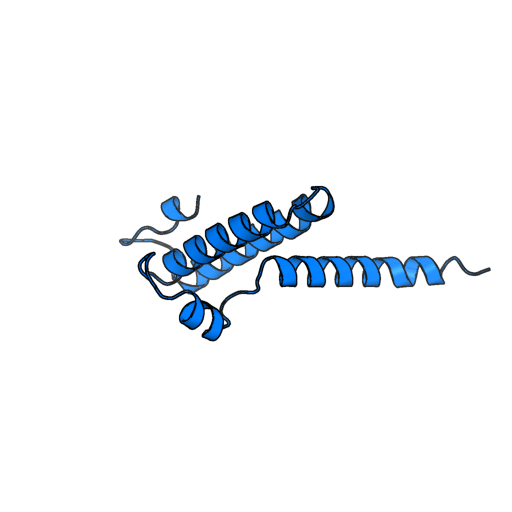OM 774 N N . LEU A 1 98 ? 12.047 -17.991 -24.487 1.00 57.31 98 LEU A N 1
ATOM 775 C CA . LEU A 1 98 ? 12.629 -19.331 -24.663 1.00 57.31 98 LEU A CA 1
ATOM 776 C C . LEU A 1 98 ? 12.045 -20.069 -25.876 1.00 57.31 98 LEU A C 1
ATOM 778 O O . LEU A 1 98 ? 12.763 -20.828 -26.516 1.00 57.31 98 LEU A O 1
ATOM 782 N N . ALA A 1 99 ? 10.784 -19.803 -26.231 1.00 55.78 99 ALA A N 1
ATOM 783 C CA . ALA A 1 99 ? 10.138 -20.355 -27.426 1.00 55.78 99 ALA A CA 1
ATOM 784 C C . ALA A 1 99 ? 10.616 -19.717 -28.751 1.00 55.78 99 ALA A C 1
ATOM 786 O O . ALA A 1 99 ? 10.269 -20.203 -29.821 1.00 55.78 99 ALA A O 1
ATOM 787 N N . GLY A 1 100 ? 11.395 -18.630 -28.685 1.00 52.34 100 GLY A N 1
ATOM 788 C CA . GLY A 1 100 ? 11.965 -17.929 -29.842 1.00 52.34 100 GLY A CA 1
ATOM 789 C C . GLY A 1 100 ? 13.451 -18.205 -30.093 1.00 52.34 100 GLY A C 1
ATOM 790 O O . GLY A 1 100 ? 14.074 -17.463 -30.850 1.00 52.34 100 GLY A O 1
ATOM 791 N N . LYS A 1 101 ? 14.046 -19.214 -29.444 1.00 44.12 101 LYS A N 1
ATOM 792 C CA . LYS A 1 101 ? 15.398 -19.674 -29.787 1.00 44.12 101 LYS A CA 1
ATOM 793 C C . LYS A 1 101 ? 15.305 -20.641 -30.983 1.00 44.12 101 LYS A C 1
ATOM 795 O O . LYS A 1 101 ? 14.589 -21.630 -30.834 1.00 44.12 101 LYS A O 1
ATOM 800 N N . PRO A 1 102 ? 15.959 -20.358 -32.129 1.00 55.53 102 PRO A N 1
ATOM 801 C CA . PRO A 1 102 ? 16.114 -21.342 -33.200 1.00 55.53 102 PRO A CA 1
ATOM 802 C C . PRO A 1 102 ? 16.940 -22.546 -32.735 1.00 55.53 102 PRO A C 1
ATOM 804 O O . PRO A 1 102 ? 17.766 -22.376 -31.802 1.00 55.53 102 PRO A O 1
#

Organism: Haemaphysalis longicornis (NCBI:txid44386)